Protein AF-A0A2V5VYY8-F1 (afdb_monomer)

Nearest PDB structures (foldseek):
  5uhp-assembly2_H  TM=1.966E-01  e=6.176E+00  Homo sapiens

Foldseek 3Di:
DQCQAPVNCVVVPDDPVVQVLPDPVHHGDLSNVLVVQLVVVVVVCVVVVHDDALVRSQVSSQVVCVVVVHPRDDRDHRVNVVVVVVVVVVVVVVVVPDDPPDDDDDDDDDD

Solvent-accessible surface area (backbone atoms only — not comparable to full-atom values): 6828 Å² total; per-residue (Å²): 132,81,66,48,27,75,70,34,36,45,74,74,70,46,55,78,76,44,75,72,40,78,38,95,89,34,72,70,58,70,59,28,56,52,45,52,49,52,54,48,50,53,52,50,31,64,78,66,72,53,84,77,50,35,65,56,54,38,51,54,45,42,52,49,19,62,74,71,72,49,72,80,64,84,77,60,46,60,67,56,53,50,50,52,53,51,51,50,53,52,51,54,47,57,57,71,71,50,58,91,93,62,82,87,87,82,87,75,84,88,129

Sequence (111 aa):
GYRQGFFGLIAEGWDIDETTGKSARGRLPDEALEVEHFVSSFTVEWNSHANWSAADFNEQAAAFAKMKRLPEPRSLSEQELKEVRARFADLAARWRDLPEGETLQLEFPLL

Radius of gyration: 15.67 Å; Cα contacts (8 Å, |Δi|>4): 70; chains: 1; bounding box: 38×39×32 Å

Mean predicted aligned error: 3.83 Å

pLDDT: mean 91.94, std 6.39, range [54.22, 97.56]

Structure (mmCIF, N/CA/C/O backbone):
data_AF-A0A2V5VYY8-F1
#
_entry.id   AF-A0A2V5VYY8-F1
#
loop_
_atom_site.group_PDB
_atom_site.id
_atom_site.type_symbol
_atom_site.label_atom_id
_atom_site.label_alt_id
_atom_site.label_comp_id
_atom_site.label_asym_id
_atom_site.label_entity_id
_atom_site.label_seq_id
_atom_site.pdbx_PDB_ins_code
_atom_site.Cartn_x
_atom_site.Cartn_y
_atom_site.Cartn_z
_atom_site.occupancy
_atom_site.B_iso_or_equiv
_atom_site.auth_seq_id
_atom_site.auth_comp_id
_atom_site.auth_asym_id
_atom_site.auth_atom_id
_atom_site.pdbx_PDB_model_num
ATOM 1 N N . GLY A 1 1 ? -4.778 0.090 -10.824 1.00 75.75 1 GLY A N 1
ATOM 2 C CA . GLY A 1 1 ? -4.210 -0.259 -9.508 1.00 75.75 1 GLY A CA 1
ATOM 3 C C . GLY A 1 1 ? -3.248 -1.417 -9.675 1.00 75.75 1 GLY A C 1
ATOM 4 O O . GLY A 1 1 ? -3.197 -1.964 -10.770 1.00 75.75 1 GLY A O 1
ATOM 5 N N . TYR A 1 2 ? -2.508 -1.765 -8.625 1.00 86.00 2 TYR A N 1
ATOM 6 C CA . TYR A 1 2 ? -1.581 -2.901 -8.635 1.00 86.00 2 TYR A CA 1
ATOM 7 C C . TYR A 1 2 ? -2.338 -4.233 -8.601 1.00 86.00 2 TYR A C 1
ATOM 9 O O . TYR A 1 2 ? -3.341 -4.334 -7.889 1.00 86.00 2 TYR A O 1
ATOM 17 N N . ARG A 1 3 ? -1.884 -5.235 -9.364 1.00 88.56 3 ARG A N 1
ATOM 18 C CA . ARG A 1 3 ? -2.553 -6.549 -9.453 1.00 88.56 3 ARG A CA 1
ATOM 19 C C . ARG A 1 3 ? -1.983 -7.562 -8.466 1.00 88.56 3 ARG A C 1
ATOM 21 O O . ARG A 1 3 ? -2.734 -8.375 -7.951 1.00 88.56 3 ARG A O 1
ATOM 28 N N . GLN A 1 4 ? -0.696 -7.463 -8.159 1.00 91.31 4 GLN A N 1
ATOM 29 C CA . GLN A 1 4 ? 0.079 -8.393 -7.341 1.00 91.31 4 GLN A CA 1
ATOM 30 C C . GLN A 1 4 ? 0.554 -7.750 -6.029 1.00 91.31 4 GLN A C 1
ATOM 32 O O . GLN A 1 4 ? 1.588 -8.117 -5.482 1.00 91.31 4 GLN A O 1
ATOM 37 N N . GLY A 1 5 ? -0.208 -6.791 -5.488 1.00 91.31 5 GLY A N 1
ATOM 38 C CA . GLY A 1 5 ? -0.082 -6.413 -4.074 1.00 91.31 5 GLY A CA 1
ATOM 39 C C . GLY A 1 5 ? -0.556 -7.548 -3.152 1.00 91.31 5 GLY A C 1
ATOM 40 O O . GLY A 1 5 ? -1.077 -8.551 -3.631 1.00 91.31 5 GLY A O 1
ATOM 41 N N . PHE A 1 6 ? -0.449 -7.386 -1.827 1.00 91.94 6 PHE A N 1
ATOM 42 C CA . PHE A 1 6 ? -0.762 -8.451 -0.852 1.00 91.94 6 PHE A CA 1
ATOM 43 C C . PHE A 1 6 ? -2.088 -9.189 -1.124 1.00 91.94 6 PHE A C 1
ATOM 45 O O . PHE A 1 6 ? -2.082 -10.398 -1.331 1.00 91.94 6 PHE A O 1
ATOM 52 N N . PHE A 1 7 ? -3.217 -8.476 -1.211 1.00 90.06 7 PHE A N 1
ATOM 53 C CA . PHE A 1 7 ? -4.519 -9.105 -1.488 1.00 90.06 7 PHE A CA 1
ATOM 54 C C . PHE A 1 7 ? -4.624 -9.713 -2.892 1.00 90.06 7 PHE A C 1
ATOM 56 O O . PHE A 1 7 ? -5.359 -10.678 -3.079 1.00 90.06 7 PHE A O 1
ATOM 63 N N . GLY A 1 8 ? -3.874 -9.182 -3.859 1.00 90.94 8 GLY A N 1
ATOM 64 C CA . GLY A 1 8 ? -3.743 -9.773 -5.187 1.00 90.94 8 GLY A CA 1
ATOM 65 C C . GLY A 1 8 ? -3.052 -11.132 -5.141 1.00 90.94 8 GLY A C 1
ATOM 66 O O . GLY A 1 8 ? -3.558 -12.092 -5.708 1.00 90.94 8 GLY A O 1
ATOM 67 N N . LEU A 1 9 ? -1.965 -11.250 -4.370 1.00 93.00 9 LEU A N 1
ATOM 68 C CA . LEU A 1 9 ? -1.284 -12.528 -4.146 1.00 93.00 9 LEU A CA 1
ATOM 69 C C . LEU A 1 9 ? -2.207 -13.547 -3.467 1.00 93.00 9 LEU A C 1
ATOM 71 O O . LEU A 1 9 ? -2.289 -14.689 -3.911 1.00 93.00 9 LEU A O 1
ATOM 75 N N . ILE A 1 10 ? -2.954 -13.140 -2.435 1.00 92.88 10 ILE A N 1
ATOM 76 C CA . ILE A 1 10 ? -3.928 -14.035 -1.786 1.00 92.88 10 ILE A CA 1
ATOM 77 C C . ILE A 1 10 ? -4.997 -14.498 -2.788 1.00 92.88 10 ILE A C 1
ATOM 79 O O . ILE A 1 10 ? -5.319 -15.683 -2.840 1.00 92.88 10 ILE A O 1
ATOM 83 N N . ALA A 1 11 ? -5.507 -13.596 -3.633 1.00 90.25 11 ALA A N 1
ATOM 84 C CA . ALA A 1 11 ? -6.466 -13.947 -4.683 1.00 90.25 11 ALA A CA 1
ATOM 85 C C . ALA A 1 11 ? -5.872 -14.889 -5.751 1.00 90.25 11 ALA A C 1
ATOM 87 O O . ALA A 1 11 ? -6.587 -15.730 -6.292 1.00 90.25 11 ALA A O 1
ATOM 88 N N . GLU A 1 12 ? -4.568 -14.795 -6.021 1.00 91.12 12 GLU A N 1
ATOM 89 C CA . GLU A 1 12 ? -3.815 -15.721 -6.878 1.00 91.12 12 GLU A CA 1
ATOM 90 C C . GLU A 1 12 ? -3.496 -17.070 -6.192 1.00 91.12 12 GLU A C 1
ATOM 92 O O . GLU A 1 12 ? -2.870 -17.940 -6.798 1.00 91.12 12 GLU A O 1
ATOM 97 N N . GLY A 1 13 ? -3.928 -17.277 -4.942 1.00 92.75 13 GLY A N 1
ATOM 98 C CA . GLY A 1 13 ? -3.730 -18.523 -4.198 1.00 92.75 13 GLY A CA 1
ATOM 99 C C . GLY A 1 13 ? -2.371 -18.619 -3.505 1.00 92.75 13 GLY A C 1
ATOM 100 O O . GLY A 1 13 ? -1.805 -19.710 -3.392 1.00 92.75 13 GLY A O 1
ATOM 101 N N . TRP A 1 14 ? -1.788 -17.486 -3.112 1.00 93.81 14 TRP A N 1
ATOM 102 C CA . TRP A 1 14 ? -0.692 -17.462 -2.143 1.00 93.81 14 TRP A CA 1
ATOM 103 C C . TRP A 1 14 ? -1.235 -17.630 -0.730 1.00 93.81 14 TRP A C 1
ATOM 105 O O . TRP A 1 14 ? -2.208 -16.977 -0.354 1.00 93.81 14 TRP A O 1
ATOM 115 N N . ASP A 1 15 ? -0.557 -18.450 0.065 1.00 94.31 15 ASP A N 1
ATOM 116 C CA . ASP A 1 15 ? -0.752 -18.447 1.508 1.00 94.31 15 ASP A CA 1
ATOM 117 C C . ASP A 1 15 ? -0.016 -17.252 2.130 1.00 94.31 15 ASP A C 1
ATOM 119 O O . ASP A 1 15 ? 1.026 -16.809 1.639 1.00 94.31 15 ASP A O 1
ATOM 123 N N . ILE A 1 16 ? -0.528 -16.741 3.253 1.00 93.12 16 ILE A N 1
ATOM 124 C CA . ILE A 1 16 ? 0.065 -15.587 3.955 1.00 93.12 16 ILE A CA 1
ATOM 125 C C . ILE A 1 16 ? 1.540 -15.852 4.303 1.00 93.12 16 ILE A C 1
ATOM 127 O O . ILE A 1 16 ? 2.390 -14.985 4.121 1.00 93.12 16 ILE A O 1
ATOM 131 N N . ASP A 1 17 ? 1.881 -17.068 4.732 1.00 92.50 17 ASP A N 1
ATOM 132 C CA . ASP A 1 17 ? 3.262 -17.421 5.091 1.00 92.50 17 ASP A CA 1
ATOM 133 C C . ASP A 1 17 ? 4.212 -17.429 3.876 1.00 92.50 17 ASP A C 1
ATOM 135 O O . ASP A 1 17 ? 5.425 -17.208 4.007 1.00 92.50 17 ASP A O 1
ATOM 139 N N . GLU A 1 18 ? 3.673 -17.625 2.668 1.00 93.56 18 GLU A N 1
ATOM 140 C CA . GLU A 1 18 ? 4.437 -17.562 1.423 1.00 93.56 18 GLU A CA 1
ATOM 141 C C . GLU A 1 18 ? 4.784 -16.122 1.029 1.00 93.56 18 GLU A C 1
ATOM 143 O O . GLU A 1 18 ? 5.782 -15.912 0.335 1.00 93.56 18 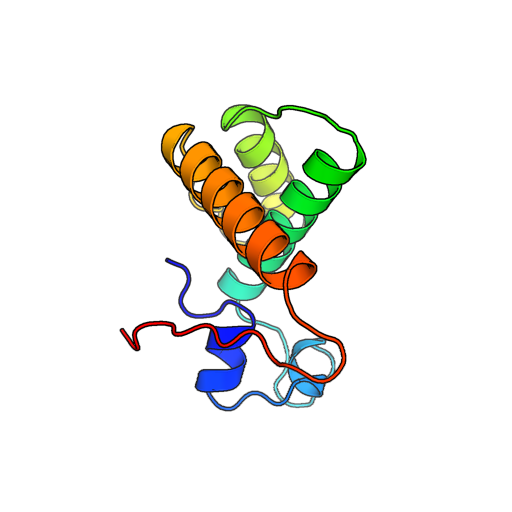GLU A O 1
ATOM 148 N N . THR A 1 19 ? 4.054 -15.113 1.525 1.00 91.62 19 THR A N 1
ATOM 149 C CA . THR A 1 19 ? 4.338 -13.706 1.198 1.00 91.62 19 THR A CA 1
ATOM 150 C C . THR A 1 19 ? 5.592 -13.165 1.893 1.00 91.62 19 THR A C 1
ATOM 152 O O . THR A 1 19 ? 5.952 -12.007 1.720 1.00 91.62 19 THR A O 1
ATOM 155 N N . THR A 1 20 ? 6.292 -13.992 2.672 1.00 87.94 20 THR A N 1
ATOM 156 C CA . THR A 1 20 ? 7.586 -13.653 3.286 1.00 87.94 20 THR A CA 1
ATOM 157 C C . THR A 1 20 ? 8.767 -13.771 2.314 1.00 87.94 20 THR A C 1
ATOM 159 O O . THR A 1 20 ? 9.880 -13.351 2.641 1.00 87.94 20 THR A O 1
ATOM 162 N N . GLY A 1 21 ? 8.561 -14.400 1.148 1.00 82.50 21 GLY A N 1
ATOM 163 C CA . GLY A 1 21 ? 9.617 -14.702 0.176 1.00 82.50 21 GLY A CA 1
ATOM 164 C C . GLY A 1 21 ? 10.599 -15.793 0.626 1.00 82.50 21 GLY A C 1
ATOM 165 O O . GLY A 1 21 ? 11.673 -15.932 0.039 1.00 82.50 21 GLY A O 1
ATOM 166 N N . LYS A 1 22 ? 10.267 -16.541 1.689 1.00 85.94 22 LYS A N 1
ATOM 167 C CA . LYS A 1 22 ? 11.102 -17.613 2.267 1.00 85.94 22 LYS A CA 1
ATOM 168 C C . LYS A 1 22 ? 10.531 -19.019 2.055 1.00 85.94 22 LYS A C 1
ATOM 170 O O . LYS A 1 22 ? 11.116 -19.985 2.541 1.00 85.94 22 LYS A O 1
ATOM 175 N N . SER A 1 23 ? 9.395 -19.142 1.372 1.00 88.25 23 SER A N 1
ATOM 176 C CA . SER A 1 23 ? 8.762 -20.430 1.088 1.00 88.25 23 SER A CA 1
ATOM 177 C C . SER A 1 23 ? 9.324 -21.080 -0.182 1.00 88.25 23 SER A C 1
ATOM 179 O O . SER A 1 23 ? 10.123 -20.491 -0.914 1.00 88.25 23 SER A O 1
ATOM 181 N N . ALA A 1 24 ? 8.868 -22.302 -0.473 1.00 90.38 24 ALA A N 1
ATOM 182 C CA . ALA A 1 24 ? 9.227 -23.022 -1.696 1.00 90.38 24 ALA A CA 1
ATOM 183 C C . ALA A 1 24 ? 8.748 -22.316 -2.980 1.00 90.38 24 ALA A C 1
ATOM 185 O O . ALA A 1 24 ? 9.304 -22.559 -4.050 1.00 90.38 24 ALA A O 1
ATOM 186 N N . ARG A 1 25 ? 7.749 -21.427 -2.875 1.00 90.56 25 ARG A N 1
ATOM 187 C CA . ARG A 1 25 ? 7.235 -20.616 -3.988 1.00 90.56 25 ARG A CA 1
ATOM 188 C C . ARG A 1 25 ? 8.258 -19.591 -4.486 1.00 90.56 25 ARG A C 1
ATOM 190 O O . ARG A 1 25 ? 8.212 -19.182 -5.642 1.00 90.56 25 ARG A O 1
ATOM 197 N N . GLY A 1 26 ? 9.229 -19.240 -3.644 1.00 89.19 26 GLY A N 1
ATOM 198 C CA . GLY A 1 26 ? 10.349 -18.385 -4.001 1.00 89.19 26 GLY A CA 1
ATOM 199 C C . GLY A 1 26 ? 10.072 -16.900 -3.784 1.00 89.19 26 GLY A C 1
ATOM 200 O O . GLY A 1 26 ? 9.370 -16.497 -2.858 1.00 89.19 26 GLY A O 1
ATOM 201 N N . ARG A 1 27 ? 10.718 -16.073 -4.606 1.00 91.31 27 ARG A N 1
ATOM 202 C CA . ARG A 1 27 ? 10.709 -14.613 -4.473 1.00 91.31 27 ARG A CA 1
ATOM 203 C C . ARG A 1 27 ? 9.332 -14.038 -4.827 1.00 91.31 27 ARG A C 1
ATOM 205 O O . ARG A 1 27 ? 8.691 -14.497 -5.767 1.00 91.31 27 ARG A O 1
ATOM 212 N N . LEU A 1 28 ? 8.935 -12.986 -4.111 1.00 93.56 28 LEU A N 1
ATOM 213 C CA . LEU A 1 28 ? 7.760 -12.179 -4.441 1.00 93.56 28 LEU A CA 1
ATOM 214 C C . LEU A 1 28 ? 7.860 -11.542 -5.841 1.00 93.56 28 LEU A C 1
ATOM 216 O O . LEU A 1 28 ? 8.968 -11.183 -6.260 1.00 93.56 28 LEU A O 1
ATOM 220 N N . PRO A 1 29 ? 6.727 -11.329 -6.534 1.00 93.56 29 PRO A N 1
ATOM 221 C CA . PRO A 1 29 ? 6.693 -10.514 -7.743 1.00 93.56 29 PRO A CA 1
ATOM 222 C C . PRO A 1 29 ? 7.233 -9.102 -7.494 1.00 93.56 29 PRO A C 1
ATOM 224 O O . PRO A 1 29 ? 7.070 -8.546 -6.407 1.00 93.56 29 PRO A O 1
ATOM 227 N N . ASP A 1 30 ? 7.846 -8.498 -8.511 1.00 93.88 30 ASP A N 1
ATOM 228 C CA . ASP A 1 30 ? 8.429 -7.158 -8.377 1.00 93.88 30 ASP A CA 1
ATOM 229 C C . ASP A 1 30 ? 7.364 -6.099 -8.027 1.00 93.88 30 ASP A C 1
ATOM 231 O O . ASP A 1 30 ? 7.626 -5.229 -7.199 1.00 93.88 30 ASP A O 1
ATOM 235 N N . GLU A 1 31 ? 6.139 -6.233 -8.552 1.00 92.44 31 GLU A N 1
ATOM 236 C CA . GLU A 1 31 ? 5.008 -5.352 -8.217 1.00 92.44 31 GLU A CA 1
ATOM 237 C C . GLU A 1 31 ? 4.617 -5.452 -6.727 1.00 92.44 31 GLU A C 1
ATOM 239 O O . GLU A 1 31 ? 4.274 -4.448 -6.104 1.00 92.44 31 GLU A O 1
ATOM 244 N N . ALA A 1 32 ? 4.736 -6.635 -6.110 1.00 93.62 32 ALA A N 1
ATOM 245 C CA . ALA A 1 32 ? 4.474 -6.810 -4.679 1.00 93.62 32 ALA A CA 1
ATOM 246 C C . ALA A 1 32 ? 5.490 -6.039 -3.822 1.00 93.62 32 ALA A C 1
ATOM 248 O O . ALA A 1 32 ? 5.120 -5.392 -2.842 1.00 93.62 32 ALA A O 1
ATOM 249 N N . LEU A 1 33 ? 6.766 -6.080 -4.221 1.00 92.81 33 LEU A N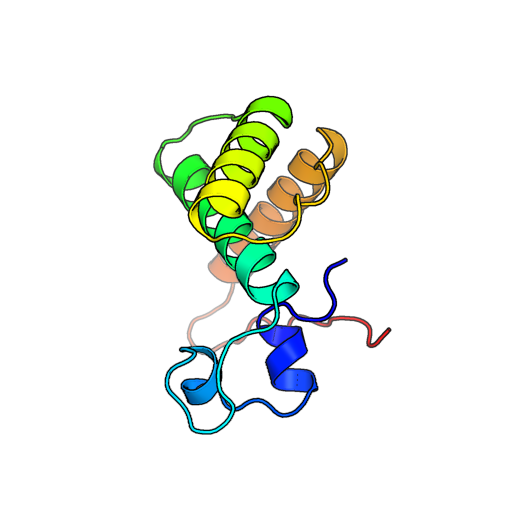 1
ATOM 250 C CA . LEU A 1 33 ? 7.858 -5.370 -3.551 1.00 92.81 33 LEU A CA 1
ATOM 251 C C . LEU A 1 33 ? 7.736 -3.847 -3.718 1.00 92.81 33 LEU A C 1
ATOM 253 O O . LEU A 1 33 ? 8.034 -3.097 -2.789 1.00 92.81 33 LEU A O 1
ATOM 257 N N . GLU A 1 34 ? 7.284 -3.386 -4.885 1.00 92.69 34 GLU A N 1
ATOM 258 C CA . GLU A 1 34 ? 6.958 -1.978 -5.137 1.00 92.69 34 GLU A CA 1
ATOM 259 C C . GLU A 1 34 ? 5.814 -1.500 -4.230 1.00 92.69 34 GLU A C 1
ATOM 261 O O . GLU A 1 34 ? 5.945 -0.484 -3.541 1.00 92.69 34 GLU A O 1
ATOM 266 N N . VAL A 1 35 ? 4.715 -2.260 -4.162 1.00 92.19 35 VAL A N 1
ATOM 267 C CA . VAL A 1 35 ? 3.570 -1.950 -3.291 1.00 92.19 35 VAL A CA 1
ATOM 268 C C . VAL A 1 35 ? 3.979 -1.911 -1.820 1.00 92.19 35 VAL A C 1
ATOM 270 O O . VAL A 1 35 ? 3.598 -0.981 -1.109 1.00 92.19 35 VAL A O 1
ATOM 273 N N . GLU A 1 36 ? 4.770 -2.880 -1.358 1.00 91.81 36 GLU A N 1
ATOM 274 C CA . GLU A 1 36 ? 5.272 -2.926 0.020 1.00 91.81 36 GLU A CA 1
ATOM 275 C C . GLU A 1 36 ? 6.090 -1.673 0.368 1.00 91.81 36 GLU A C 1
ATOM 277 O O . GLU A 1 36 ? 5.941 -1.097 1.454 1.00 91.81 36 GLU A O 1
ATOM 282 N N . HIS A 1 37 ? 6.913 -1.201 -0.571 1.00 93.44 37 HIS A N 1
ATOM 283 C CA . HIS A 1 37 ? 7.664 0.031 -0.384 1.00 93.44 37 HIS A CA 1
ATOM 284 C C . HIS A 1 37 ? 6.748 1.255 -0.288 1.00 93.44 37 HIS A C 1
ATOM 286 O O . HIS A 1 37 ? 6.903 2.052 0.638 1.00 93.44 37 HIS A O 1
ATOM 292 N N . PHE A 1 38 ? 5.760 1.395 -1.178 1.00 93.81 38 PHE A N 1
ATOM 293 C CA . PHE A 1 38 ? 4.809 2.505 -1.094 1.00 93.81 38 PHE A CA 1
ATOM 294 C C . PHE A 1 38 ? 4.033 2.502 0.227 1.00 93.81 38 PHE A C 1
ATOM 296 O O . PHE A 1 38 ? 3.938 3.545 0.874 1.00 93.81 38 PHE A O 1
ATOM 303 N N . VAL A 1 39 ? 3.539 1.343 0.675 1.00 92.56 39 VAL A N 1
ATOM 304 C CA . VAL A 1 39 ? 2.860 1.208 1.977 1.00 92.56 39 VAL A CA 1
ATOM 305 C C . VAL A 1 39 ? 3.782 1.627 3.127 1.00 92.56 39 VAL A C 1
ATOM 307 O O . VAL A 1 39 ? 3.350 2.341 4.037 1.00 92.56 39 VAL A O 1
ATOM 310 N N . SER A 1 40 ? 5.062 1.251 3.071 1.00 92.81 40 SER A N 1
ATOM 311 C CA . SER A 1 40 ? 6.059 1.668 4.065 1.00 92.81 40 SER A CA 1
ATOM 312 C C . SER A 1 40 ? 6.260 3.186 4.070 1.00 92.81 40 SER A C 1
ATOM 314 O O . SER A 1 40 ? 6.259 3.798 5.136 1.00 92.81 40 SER A O 1
ATOM 316 N N . SER A 1 41 ? 6.360 3.811 2.896 1.00 94.31 41 SER A N 1
ATOM 317 C CA . SER A 1 41 ? 6.500 5.266 2.757 1.00 94.31 41 SER A CA 1
ATOM 318 C C . SER A 1 41 ? 5.278 6.018 3.292 1.00 94.31 41 SER A C 1
ATOM 320 O O . SER A 1 41 ? 5.442 6.955 4.071 1.00 94.31 41 SER A O 1
ATOM 322 N N . PHE A 1 42 ? 4.056 5.562 2.992 1.00 94.25 42 PHE A N 1
ATOM 323 C CA . PHE A 1 42 ? 2.836 6.129 3.585 1.00 94.25 42 PHE A CA 1
ATOM 324 C C . PHE A 1 42 ? 2.793 5.964 5.108 1.00 94.25 42 PHE A C 1
ATOM 326 O O . PHE A 1 42 ? 2.368 6.870 5.820 1.00 94.25 42 PHE A O 1
ATOM 333 N N . THR A 1 43 ? 3.265 4.830 5.627 1.00 92.88 43 THR A N 1
ATOM 334 C CA . THR A 1 43 ? 3.329 4.592 7.077 1.00 92.88 43 THR A CA 1
ATOM 335 C C . THR A 1 43 ? 4.311 5.549 7.759 1.00 92.88 43 THR A C 1
ATOM 337 O O . THR A 1 43 ? 4.019 6.079 8.832 1.00 92.88 43 THR A O 1
ATOM 340 N N . VAL A 1 44 ? 5.470 5.798 7.142 1.00 93.50 44 VAL A N 1
ATOM 341 C CA . VAL A 1 44 ? 6.461 6.765 7.642 1.00 93.50 44 VAL A CA 1
ATOM 342 C C . VAL A 1 44 ? 5.909 8.187 7.594 1.00 93.50 44 VAL A C 1
ATOM 344 O O . VAL A 1 44 ? 5.992 8.899 8.596 1.00 93.50 44 VAL A O 1
ATOM 347 N N . GLU A 1 45 ? 5.318 8.593 6.468 1.00 93.88 45 GLU A N 1
ATOM 348 C CA . GLU A 1 45 ? 4.655 9.893 6.330 1.00 93.88 45 GLU A CA 1
ATOM 349 C C . GLU A 1 45 ? 3.637 10.103 7.459 1.00 93.88 45 GLU A C 1
ATOM 351 O O . GLU A 1 45 ? 3.704 11.092 8.192 1.00 93.88 45 GLU A O 1
ATOM 356 N N . TRP A 1 46 ? 2.743 9.130 7.648 1.00 89.44 46 TRP A N 1
ATOM 357 C CA . TRP A 1 46 ? 1.661 9.207 8.623 1.00 89.44 46 TRP A CA 1
ATOM 358 C C . TRP A 1 46 ? 2.168 9.372 10.058 1.00 89.44 46 TRP A C 1
ATOM 360 O O . TRP A 1 46 ? 1.702 10.244 10.790 1.00 89.44 46 TRP A O 1
ATOM 370 N N . ASN A 1 47 ? 3.153 8.563 10.456 1.00 90.19 47 ASN A N 1
ATOM 371 C CA . ASN A 1 47 ? 3.695 8.581 11.817 1.00 90.19 47 ASN A CA 1
ATOM 372 C C . ASN A 1 47 ? 4.592 9.793 12.098 1.00 90.19 47 ASN A C 1
ATOM 374 O O . ASN A 1 47 ? 4.783 10.156 13.257 1.00 90.19 47 ASN A O 1
ATOM 378 N N . SER A 1 48 ? 5.162 10.408 11.060 1.00 90.75 48 SER A N 1
ATOM 379 C CA . SER A 1 48 ? 6.004 11.601 11.197 1.00 90.75 48 SER A CA 1
ATOM 380 C C . SER A 1 48 ? 5.221 12.911 11.104 1.00 90.75 48 SER A C 1
ATOM 382 O O . SER A 1 48 ? 5.806 13.973 11.311 1.00 90.75 48 SER A O 1
ATOM 384 N N . HIS A 1 49 ? 3.919 12.855 10.796 1.00 84.62 49 HIS A N 1
ATOM 385 C CA . HIS A 1 49 ? 3.101 14.023 10.451 1.00 84.62 49 HIS A CA 1
ATOM 386 C C . HIS A 1 49 ? 3.716 14.878 9.330 1.00 84.62 49 HIS A C 1
ATOM 388 O O . HIS A 1 49 ? 3.483 16.087 9.252 1.00 84.62 49 HIS A O 1
ATOM 394 N N . ALA A 1 50 ? 4.516 14.253 8.465 1.00 86.75 50 ALA A N 1
ATOM 395 C CA . ALA A 1 50 ? 5.041 14.899 7.280 1.00 86.75 50 ALA A CA 1
ATOM 396 C C . ALA A 1 50 ? 3.950 14.971 6.199 1.00 86.75 50 ALA A C 1
ATOM 398 O O . ALA A 1 50 ? 2.991 14.203 6.206 1.00 86.75 50 ALA A O 1
ATOM 399 N N . ASN A 1 51 ? 4.093 15.910 5.268 1.00 87.88 51 ASN A N 1
ATOM 400 C CA . ASN A 1 51 ? 3.237 16.006 4.089 1.00 87.88 51 ASN A CA 1
ATOM 401 C C . ASN A 1 51 ? 4.137 15.944 2.859 1.00 87.88 51 ASN A C 1
ATOM 403 O O . ASN A 1 51 ? 4.521 16.979 2.311 1.00 87.88 51 ASN A O 1
ATOM 407 N N . TRP A 1 52 ? 4.558 14.730 2.516 1.00 95.31 52 TRP A N 1
ATOM 408 C CA . TRP A 1 52 ? 5.485 14.491 1.418 1.00 95.31 52 TRP A CA 1
ATOM 409 C C . TRP A 1 52 ? 4.796 14.776 0.084 1.00 95.31 52 TRP A C 1
ATOM 411 O O . TRP A 1 52 ? 3.617 14.479 -0.122 1.00 95.31 52 TRP A O 1
ATOM 421 N N . SER A 1 53 ? 5.536 15.376 -0.834 1.00 96.19 53 SER A N 1
ATOM 422 C CA . SER A 1 53 ? 5.094 15.581 -2.208 1.00 96.19 53 SER A CA 1
ATOM 423 C C . SER A 1 53 ? 5.184 14.283 -3.011 1.00 96.19 53 SER A C 1
ATOM 425 O O . SER A 1 53 ? 5.866 13.328 -2.631 1.00 96.19 53 SER A O 1
ATOM 427 N N . ALA A 1 54 ? 4.548 14.258 -4.178 1.00 96.62 54 ALA A N 1
ATOM 428 C CA . ALA A 1 54 ? 4.729 13.182 -5.146 1.00 96.62 54 ALA A CA 1
ATOM 429 C C . ALA A 1 54 ? 6.201 13.019 -5.551 1.00 96.62 54 ALA A C 1
ATOM 431 O O . ALA A 1 54 ? 6.658 11.896 -5.753 1.00 96.62 54 ALA A O 1
ATOM 432 N N . ALA A 1 55 ? 6.957 14.119 -5.621 1.00 96.94 55 ALA A N 1
ATOM 433 C CA . ALA A 1 55 ? 8.388 14.070 -5.903 1.00 96.94 55 ALA A CA 1
ATOM 434 C C . ALA A 1 55 ? 9.154 13.298 -4.817 1.00 96.94 55 ALA A C 1
ATOM 436 O O . ALA A 1 55 ? 9.928 12.409 -5.163 1.00 96.94 55 ALA A O 1
ATOM 437 N N . ASP A 1 56 ? 8.867 13.557 -3.538 1.00 95.56 56 ASP A N 1
ATOM 438 C CA . ASP A 1 56 ? 9.508 12.859 -2.414 1.00 95.56 56 ASP A CA 1
ATOM 439 C C . ASP A 1 56 ? 9.206 11.350 -2.450 1.00 95.56 56 ASP A C 1
ATOM 441 O O . ASP A 1 56 ? 10.107 10.519 -2.335 1.00 95.56 56 ASP A O 1
ATOM 445 N N . PHE A 1 57 ? 7.941 10.970 -2.676 1.00 95.50 57 PHE A N 1
ATOM 446 C CA . PHE A 1 57 ? 7.550 9.560 -2.807 1.00 95.50 57 PHE A CA 1
ATOM 447 C C . PHE A 1 57 ? 8.257 8.869 -3.979 1.00 95.50 57 PHE A C 1
ATOM 449 O O . PHE A 1 57 ? 8.739 7.745 -3.835 1.00 95.50 57 PHE A O 1
ATOM 456 N N . ASN A 1 58 ? 8.324 9.536 -5.132 1.00 95.50 58 ASN A N 1
ATOM 457 C CA . ASN A 1 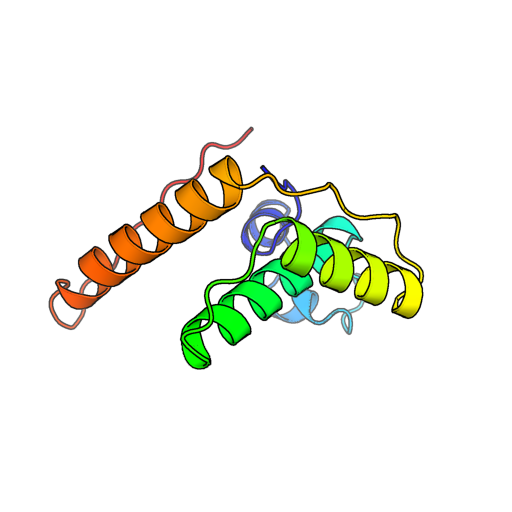58 ? 8.936 8.982 -6.336 1.00 95.50 58 ASN A CA 1
ATOM 458 C C . ASN A 1 58 ? 10.461 8.859 -6.197 1.00 95.50 58 ASN A C 1
ATOM 460 O O . ASN A 1 58 ? 11.027 7.861 -6.640 1.00 95.50 58 ASN A O 1
ATOM 464 N N . GLU A 1 59 ? 11.125 9.818 -5.546 1.00 95.38 59 GLU A N 1
ATOM 465 C CA . GLU A 1 59 ? 12.559 9.747 -5.246 1.00 95.38 59 GLU A CA 1
ATOM 466 C C . GLU A 1 59 ? 12.877 8.546 -4.346 1.00 95.38 59 GLU A C 1
ATOM 468 O O . GLU A 1 59 ? 13.762 7.744 -4.658 1.00 95.38 59 GLU A O 1
ATOM 473 N N . GLN A 1 60 ? 12.105 8.370 -3.271 1.00 94.19 60 GLN A N 1
ATOM 474 C CA . GLN A 1 60 ? 12.267 7.249 -2.344 1.00 94.19 60 GLN A CA 1
ATOM 475 C C . GLN A 1 60 ? 12.023 5.901 -3.038 1.00 94.19 60 GLN A C 1
ATOM 477 O O . GLN A 1 60 ? 12.815 4.966 -2.872 1.00 94.19 60 GLN A O 1
ATOM 482 N N . ALA A 1 61 ? 10.988 5.819 -3.880 1.00 94.12 61 ALA A N 1
ATOM 483 C CA . ALA A 1 61 ? 10.673 4.622 -4.652 1.00 94.12 61 ALA A CA 1
ATOM 484 C C . ALA A 1 61 ? 11.787 4.273 -5.654 1.00 94.12 61 ALA A C 1
ATOM 486 O O . ALA A 1 61 ? 12.229 3.121 -5.713 1.00 94.12 61 ALA A O 1
ATOM 487 N N . ALA A 1 62 ? 12.311 5.259 -6.387 1.00 95.06 62 ALA A N 1
ATOM 488 C CA . ALA A 1 62 ? 13.427 5.061 -7.310 1.00 95.06 62 ALA A CA 1
ATOM 489 C C . ALA A 1 62 ? 14.706 4.612 -6.578 1.00 95.06 62 ALA A C 1
ATOM 491 O O . ALA A 1 62 ? 15.401 3.691 -7.025 1.00 95.06 62 ALA A O 1
ATOM 492 N N . ALA A 1 63 ? 15.006 5.209 -5.419 1.00 94.94 63 ALA A N 1
ATOM 493 C CA . ALA A 1 63 ? 16.139 4.814 -4.586 1.00 94.94 63 ALA A CA 1
ATOM 494 C C . ALA A 1 63 ? 16.004 3.364 -4.086 1.00 94.94 63 ALA A C 1
ATOM 496 O O . ALA A 1 63 ? 16.961 2.582 -4.168 1.00 94.94 63 ALA A O 1
ATOM 497 N N . PHE A 1 64 ? 14.809 2.975 -3.627 1.00 94.00 64 PHE A N 1
ATOM 498 C CA . PHE A 1 64 ? 14.508 1.607 -3.211 1.00 94.00 64 PHE A CA 1
ATOM 499 C C . PHE A 1 64 ? 14.664 0.609 -4.360 1.00 94.00 64 PHE A C 1
ATOM 501 O O . PHE A 1 64 ? 15.350 -0.406 -4.199 1.00 94.00 64 PHE A O 1
ATOM 508 N N . ALA A 1 65 ? 14.095 0.906 -5.530 1.00 94.69 65 ALA A N 1
ATOM 509 C CA . ALA A 1 65 ? 14.183 0.036 -6.695 1.00 94.69 65 ALA A CA 1
ATOM 510 C C . ALA A 1 65 ? 15.635 -0.188 -7.128 1.00 94.69 65 ALA A C 1
ATOM 512 O O . ALA A 1 65 ? 16.064 -1.330 -7.309 1.00 94.69 65 ALA A O 1
ATOM 513 N N . LYS A 1 66 ? 16.443 0.878 -7.170 1.00 95.81 66 LYS A N 1
ATOM 514 C CA . LYS A 1 66 ? 17.879 0.784 -7.458 1.00 95.81 66 LYS A CA 1
ATOM 515 C C . LYS A 1 66 ? 18.615 -0.096 -6.445 1.00 95.81 66 LYS A C 1
ATOM 517 O O . LYS A 1 66 ? 19.411 -0.949 -6.839 1.00 95.81 66 LYS A O 1
ATOM 522 N N . MET A 1 67 ? 18.340 0.072 -5.150 1.00 94.50 67 MET A N 1
ATOM 523 C CA . MET A 1 67 ? 18.939 -0.743 -4.085 1.00 94.50 67 MET A CA 1
ATOM 524 C C . MET A 1 67 ? 18.561 -2.227 -4.219 1.00 94.50 67 MET A C 1
ATOM 526 O O . MET A 1 67 ? 19.407 -3.104 -4.041 1.00 94.50 67 MET A O 1
ATOM 530 N N . LYS A 1 68 ? 17.296 -2.517 -4.535 1.00 91.56 68 LYS A N 1
ATOM 531 C CA . LYS A 1 68 ? 16.760 -3.880 -4.660 1.00 91.56 68 LYS A CA 1
ATOM 532 C C . LYS A 1 68 ? 16.971 -4.510 -6.041 1.00 91.56 68 LYS A C 1
ATOM 534 O O . LYS A 1 68 ? 16.655 -5.689 -6.207 1.00 91.56 68 LYS A O 1
ATOM 539 N N . ARG A 1 69 ? 17.543 -3.761 -6.994 1.00 93.88 69 ARG A N 1
ATOM 540 C CA . ARG A 1 69 ? 17.692 -4.142 -8.411 1.00 93.88 69 ARG A CA 1
ATOM 541 C C . ARG A 1 69 ? 16.345 -4.511 -9.046 1.00 93.88 69 ARG A C 1
ATOM 543 O O . ARG A 1 69 ? 16.238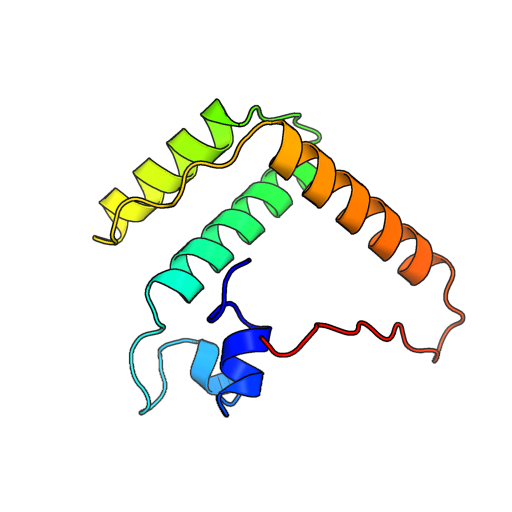 -5.527 -9.725 1.00 93.88 69 ARG A O 1
ATOM 550 N N . LEU A 1 70 ? 15.329 -3.707 -8.750 1.00 93.19 70 LEU A N 1
ATOM 551 C CA . LEU A 1 70 ? 13.984 -3.796 -9.315 1.00 93.19 70 LEU A CA 1
ATOM 552 C C . LEU A 1 70 ? 13.856 -2.877 -10.539 1.00 93.19 70 LEU A C 1
ATOM 554 O O . LEU A 1 70 ? 14.665 -1.953 -10.686 1.00 93.19 70 LEU A O 1
ATOM 558 N N . PRO A 1 71 ? 12.843 -3.099 -11.395 1.00 93.06 71 PRO A N 1
ATOM 559 C CA . PRO A 1 71 ? 12.409 -2.107 -12.372 1.00 93.06 71 PRO A CA 1
ATOM 560 C C . PRO A 1 71 ? 12.102 -0.759 -11.713 1.00 93.06 71 PRO A C 1
ATOM 562 O O . PRO A 1 71 ? 11.770 -0.691 -10.529 1.00 93.06 71 PRO A O 1
ATOM 565 N N . GLU A 1 72 ? 12.216 0.317 -12.490 1.00 90.56 72 GLU A N 1
ATOM 566 C CA . GLU A 1 72 ? 11.834 1.644 -12.016 1.00 90.56 72 GLU A CA 1
ATOM 567 C C . GLU A 1 72 ? 10.323 1.677 -11.712 1.00 90.56 72 GLU A C 1
ATOM 569 O O . GLU A 1 72 ? 9.536 1.285 -12.581 1.00 90.56 72 GLU A O 1
ATOM 574 N N . PRO A 1 73 ? 9.910 2.106 -10.503 1.00 90.69 73 PRO A N 1
ATOM 575 C CA . PRO A 1 73 ? 8.507 2.142 -10.112 1.00 90.69 73 PRO A CA 1
ATOM 576 C C . PRO A 1 73 ? 7.710 3.120 -10.960 1.00 90.69 73 PRO A C 1
ATOM 578 O O . PRO A 1 73 ? 8.241 4.103 -11.490 1.00 90.69 73 PRO A O 1
ATOM 581 N N . ARG A 1 74 ? 6.396 2.917 -11.018 1.00 89.19 74 ARG A N 1
ATOM 582 C CA . ARG A 1 74 ? 5.519 3.916 -11.626 1.00 89.19 74 ARG A CA 1
ATOM 583 C C . ARG A 1 74 ? 5.540 5.193 -10.787 1.00 89.19 74 ARG A C 1
ATOM 585 O O . ARG A 1 74 ? 5.338 5.155 -9.575 1.00 89.19 74 ARG A O 1
ATOM 592 N N . SER A 1 75 ? 5.674 6.344 -11.442 1.00 92.38 75 SER A N 1
ATOM 593 C CA . SER A 1 75 ? 5.534 7.628 -10.757 1.00 92.38 75 SER A CA 1
ATOM 594 C C . SER A 1 75 ? 4.102 7.840 -10.257 1.00 92.38 75 SER A C 1
ATOM 596 O O . SER A 1 75 ? 3.135 7.712 -11.017 1.00 92.38 75 SER A O 1
ATOM 598 N N . LEU A 1 76 ? 3.981 8.200 -8.982 1.00 93.75 76 LEU A N 1
ATOM 599 C CA . LEU A 1 76 ? 2.753 8.702 -8.381 1.00 93.75 76 LEU A CA 1
ATOM 600 C C . LEU A 1 76 ? 2.582 10.186 -8.704 1.00 93.75 76 LEU A C 1
ATOM 602 O O . LEU A 1 76 ? 3.552 10.946 -8.745 1.00 93.75 76 LEU A O 1
ATOM 606 N N . SER A 1 77 ? 1.338 10.599 -8.907 1.00 96.31 77 SER A N 1
ATOM 607 C CA . SER A 1 77 ? 0.939 12.002 -9.006 1.00 96.31 77 SER A CA 1
ATOM 608 C C . SER A 1 77 ? 0.424 12.544 -7.669 1.00 96.31 77 SER A C 1
ATOM 610 O O . SER A 1 77 ? -0.029 11.794 -6.805 1.00 96.31 77 SER A O 1
ATOM 612 N N . GLU A 1 78 ? 0.412 13.872 -7.519 1.00 97.50 78 GLU A N 1
ATOM 613 C CA . GLU A 1 78 ? -0.181 14.539 -6.346 1.00 97.50 78 GLU A CA 1
ATOM 614 C C . GLU A 1 78 ? -1.662 14.184 -6.157 1.00 97.50 78 GLU A C 1
ATOM 616 O O . GLU A 1 78 ? -2.146 14.028 -5.035 1.00 97.50 78 GLU A O 1
ATOM 621 N N . GLN A 1 79 ? -2.387 14.025 -7.268 1.00 96.81 79 GLN A N 1
ATOM 622 C CA . GLN A 1 79 ? -3.793 13.642 -7.243 1.00 96.81 79 GLN A CA 1
ATOM 623 C C . GLN A 1 79 ? -3.971 12.222 -6.690 1.00 96.81 79 GLN A C 1
ATOM 625 O O . GLN A 1 79 ? -4.840 12.001 -5.851 1.00 96.81 79 GLN A O 1
ATOM 630 N N . GLU A 1 80 ? -3.112 11.281 -7.082 1.00 94.44 80 GLU A N 1
ATOM 631 C CA . GLU A 1 80 ? -3.147 9.915 -6.550 1.00 94.44 80 GLU A CA 1
ATOM 632 C C . GLU A 1 80 ? -2.782 9.867 -5.066 1.00 94.44 80 GLU A C 1
ATOM 634 O O . GLU A 1 80 ? -3.446 9.168 -4.303 1.00 94.44 80 GLU A O 1
ATOM 639 N N . LEU A 1 81 ? -1.789 10.647 -4.622 1.00 95.25 81 LEU A N 1
ATOM 640 C CA . LEU A 1 81 ? -1.478 10.758 -3.193 1.00 95.25 81 LEU A CA 1
ATOM 641 C C . LEU A 1 81 ? -2.677 11.285 -2.405 1.00 95.25 81 LEU A C 1
ATOM 643 O O . LEU A 1 81 ? -3.032 10.739 -1.359 1.00 95.25 81 LEU A O 1
ATOM 647 N N . LYS A 1 82 ? -3.338 12.326 -2.919 1.00 95.56 82 LYS A N 1
ATOM 648 C CA . LYS A 1 82 ? -4.548 12.880 -2.309 1.00 95.56 82 LYS A CA 1
ATOM 649 C C . LYS A 1 82 ? -5.660 11.834 -2.211 1.00 95.56 82 LYS A C 1
ATOM 651 O O . LYS A 1 82 ? -6.300 11.739 -1.165 1.00 95.56 82 LYS A O 1
ATOM 656 N N . GLU A 1 83 ? -5.883 11.051 -3.263 1.00 94.88 83 GLU A N 1
ATOM 657 C CA . GLU A 1 83 ? -6.895 9.990 -3.287 1.00 94.88 83 GLU A CA 1
ATOM 658 C C . GLU A 1 83 ? -6.584 8.867 -2.294 1.00 94.88 83 GLU A C 1
ATOM 660 O O . GLU A 1 83 ? -7.469 8.464 -1.537 1.00 94.88 83 GLU A O 1
ATOM 665 N N . VAL A 1 84 ? -5.330 8.410 -2.226 1.00 92.62 84 VAL A N 1
ATOM 666 C CA . VAL A 1 84 ? -4.900 7.386 -1.262 1.00 92.62 84 VAL A CA 1
ATOM 667 C C . VAL A 1 84 ? -5.062 7.885 0.173 1.00 92.62 84 VAL A C 1
ATOM 669 O O . VAL A 1 84 ? -5.657 7.187 0.995 1.00 92.62 84 VAL A O 1
ATOM 672 N N . ARG A 1 85 ? -4.612 9.109 0.477 1.00 94.62 85 ARG A N 1
ATOM 673 C CA . ARG A 1 85 ? -4.753 9.717 1.813 1.00 94.62 85 ARG A CA 1
ATOM 674 C C . ARG A 1 85 ? -6.219 9.870 2.212 1.00 94.62 85 ARG A C 1
ATOM 676 O O . ARG A 1 85 ? -6.588 9.515 3.330 1.00 94.62 85 ARG A O 1
ATOM 683 N N . ALA A 1 86 ? -7.064 10.351 1.299 1.00 95.25 86 ALA A N 1
ATOM 684 C CA . ALA A 1 86 ? -8.499 10.475 1.540 1.00 95.25 86 ALA A CA 1
ATOM 685 C C . ALA A 1 86 ? -9.148 9.107 1.793 1.00 95.25 86 ALA A C 1
ATOM 687 O O . ALA A 1 86 ? -9.930 8.961 2.732 1.00 95.25 86 ALA A O 1
ATOM 688 N N . ARG A 1 87 ? -8.786 8.087 1.004 1.00 94.12 87 ARG A N 1
ATOM 689 C CA . ARG A 1 87 ? -9.313 6.731 1.172 1.00 94.12 87 ARG A CA 1
ATOM 690 C C . ARG A 1 87 ? -8.863 6.101 2.484 1.00 94.12 87 ARG A C 1
ATOM 692 O O . ARG A 1 87 ? -9.675 5.478 3.158 1.00 94.12 87 ARG A O 1
ATOM 699 N N . PHE A 1 88 ? -7.604 6.278 2.870 1.00 92.94 88 PHE A N 1
ATOM 700 C CA . PHE A 1 88 ? -7.111 5.797 4.155 1.00 92.94 88 PHE A CA 1
ATOM 701 C C . PHE A 1 88 ? -7.829 6.479 5.327 1.00 92.94 88 PHE A C 1
ATOM 703 O O . PHE A 1 88 ? -8.277 5.793 6.241 1.00 92.94 88 PHE A O 1
ATOM 710 N N . ALA A 1 89 ? -8.009 7.803 5.277 1.00 93.88 89 ALA A N 1
ATOM 711 C CA . ALA A 1 89 ? -8.724 8.546 6.313 1.00 93.88 89 ALA A CA 1
ATOM 712 C C . ALA A 1 89 ? -10.186 8.084 6.468 1.00 93.88 89 ALA A C 1
ATOM 714 O O . ALA A 1 89 ? -10.644 7.889 7.594 1.00 93.88 89 ALA A O 1
ATOM 715 N N . ASP A 1 90 ? -10.891 7.856 5.354 1.00 96.25 90 ASP A N 1
ATO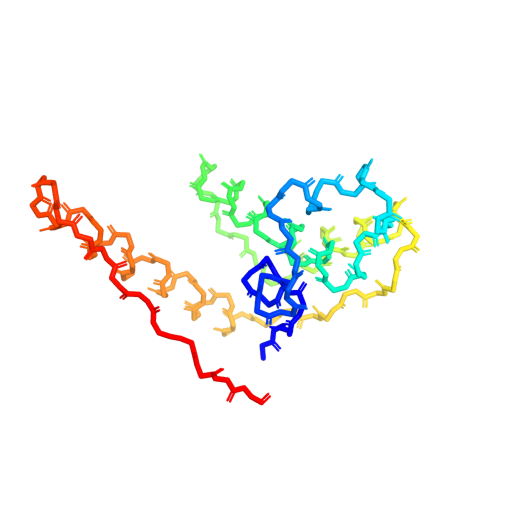M 716 C CA . ASP A 1 90 ? -12.245 7.281 5.327 1.00 96.25 90 ASP A CA 1
ATOM 717 C C . ASP A 1 90 ? -12.284 5.891 5.982 1.00 96.25 90 ASP A C 1
ATOM 719 O O . ASP A 1 90 ? -13.068 5.641 6.899 1.00 96.25 90 ASP A O 1
ATOM 723 N N . LEU A 1 91 ? -11.386 4.991 5.572 1.00 95.56 91 LEU A N 1
ATOM 724 C CA . LEU A 1 91 ? -11.319 3.635 6.120 1.00 95.56 91 LEU A CA 1
ATOM 725 C C . LEU A 1 91 ? -10.960 3.623 7.611 1.00 95.56 91 LEU A C 1
ATOM 727 O O . LEU A 1 91 ? -11.563 2.873 8.375 1.00 95.56 91 LEU A O 1
ATOM 731 N N . ALA A 1 92 ? -10.031 4.475 8.042 1.00 94.19 92 ALA A N 1
ATOM 732 C CA . ALA A 1 92 ? -9.649 4.606 9.443 1.00 94.19 92 ALA A CA 1
ATOM 733 C C . ALA A 1 92 ? -10.776 5.201 10.304 1.00 94.19 92 ALA A C 1
ATOM 735 O O . ALA A 1 92 ? -10.916 4.839 11.472 1.00 94.19 92 ALA A O 1
ATOM 73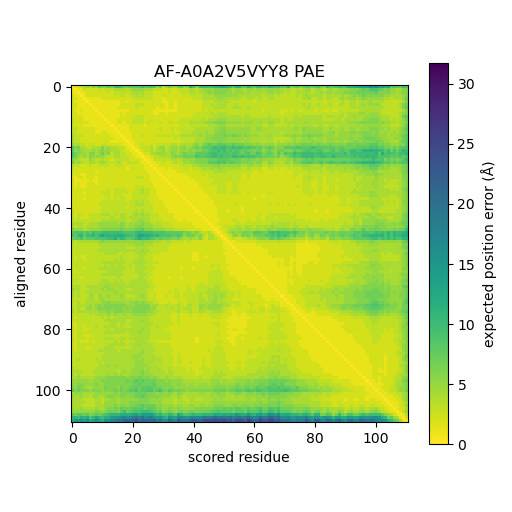6 N N . ALA A 1 93 ? -11.588 6.112 9.758 1.00 96.44 93 ALA A N 1
ATOM 737 C CA . ALA A 1 93 ? -12.787 6.603 10.434 1.00 96.44 93 ALA A CA 1
ATOM 738 C C . ALA A 1 93 ? -13.818 5.478 10.597 1.00 96.44 93 ALA A C 1
ATOM 740 O O . ALA A 1 93 ? -14.189 5.163 11.723 1.00 96.44 93 ALA A O 1
ATOM 741 N N . ARG A 1 94 ? -14.163 4.785 9.503 1.00 97.38 94 ARG A N 1
ATOM 742 C CA . ARG A 1 94 ? -15.090 3.641 9.526 1.00 97.38 94 ARG A CA 1
ATOM 743 C C . ARG A 1 94 ? -14.650 2.551 10.499 1.00 97.38 94 ARG A C 1
ATOM 745 O O . ARG A 1 94 ? -15.486 2.005 11.201 1.00 97.38 94 ARG A O 1
ATOM 752 N N . TRP A 1 95 ? -13.353 2.245 10.546 1.00 96.62 95 TRP A N 1
ATOM 753 C CA . TRP A 1 95 ? -12.801 1.270 11.485 1.00 96.62 95 TRP A CA 1
ATOM 754 C C . TRP A 1 95 ? -12.971 1.698 12.947 1.00 96.62 95 TRP A C 1
ATOM 756 O O . TRP A 1 95 ? -13.355 0.883 13.777 1.00 96.62 95 TRP A O 1
ATOM 766 N N . ARG A 1 96 ? -12.705 2.969 13.273 1.00 96.44 96 ARG A N 1
ATOM 767 C CA . ARG A 1 96 ? -12.837 3.485 14.648 1.00 96.44 96 ARG A CA 1
ATOM 768 C C . ARG A 1 96 ? -14.281 3.537 15.138 1.00 96.44 96 ARG A C 1
ATOM 770 O O . ARG A 1 96 ? -14.498 3.422 16.338 1.00 96.44 96 ARG A O 1
ATOM 777 N N . ASP A 1 97 ? -15.228 3.709 14.224 1.00 97.31 97 ASP A N 1
ATOM 778 C CA . ASP A 1 97 ? -16.654 3.782 14.544 1.00 97.31 97 ASP A CA 1
ATOM 779 C C . ASP A 1 97 ? -17.314 2.394 14.664 1.00 97.31 97 ASP A C 1
ATOM 781 O O . ASP A 1 97 ? -18.491 2.304 15.021 1.00 97.31 97 ASP A O 1
ATOM 785 N N . LEU A 1 98 ? -16.587 1.305 14.378 1.00 97.56 98 LEU A N 1
ATOM 786 C CA . LEU A 1 98 ? -17.124 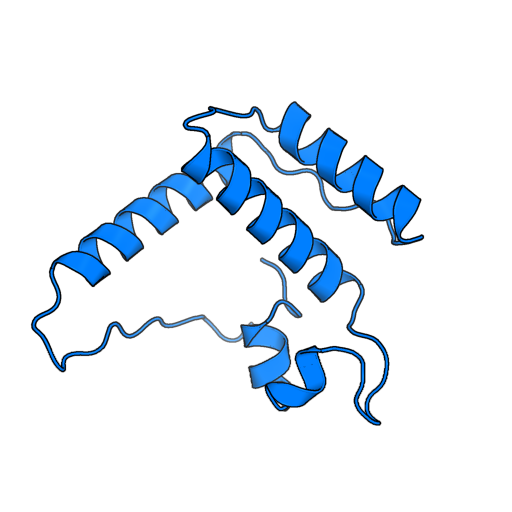-0.046 14.523 1.00 97.56 98 LEU A CA 1
ATOM 787 C C . LEU A 1 98 ? -17.257 -0.446 16.000 1.00 97.56 98 LEU A C 1
ATOM 789 O O . LEU A 1 98 ? -16.306 -0.283 16.770 1.00 97.56 98 LEU A O 1
ATOM 793 N N . PRO 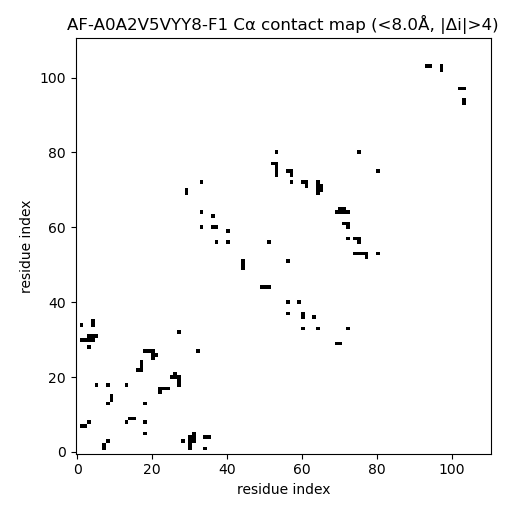A 1 99 ? -18.402 -1.033 16.398 1.00 97.44 99 PRO A N 1
ATOM 794 C CA . PRO A 1 99 ? -18.531 -1.680 17.694 1.00 97.44 99 PRO A CA 1
ATOM 795 C C . PRO A 1 99 ? -17.506 -2.803 17.880 1.00 97.44 99 PRO A C 1
ATOM 797 O O . PRO A 1 99 ? -17.068 -3.448 16.926 1.00 97.44 99 PRO A O 1
ATOM 800 N N . GLU A 1 100 ? -17.160 -3.078 19.133 1.00 96.56 100 GLU A N 1
ATOM 801 C CA . GLU A 1 100 ? -16.308 -4.217 19.461 1.00 96.56 100 GLU A CA 1
ATOM 802 C C . GLU A 1 100 ? -16.944 -5.532 18.980 1.00 96.56 100 GLU A C 1
ATOM 804 O O . GLU A 1 100 ? -18.131 -5.777 19.189 1.00 96.56 100 GLU A O 1
ATOM 809 N N . GLY A 1 101 ? -16.143 -6.380 18.330 1.00 96.62 101 GLY A N 1
ATOM 810 C CA . GLY A 1 101 ? -16.589 -7.658 17.768 1.00 96.62 101 GLY A CA 1
ATOM 811 C C . GLY A 1 101 ? -17.177 -7.573 16.355 1.00 96.62 101 GLY A C 1
ATOM 812 O O . GLY A 1 101 ? -17.379 -8.616 15.735 1.00 96.62 101 GLY A O 1
ATOM 813 N N . GLU A 1 102 ? -17.399 -6.371 15.819 1.00 97.50 102 GLU A N 1
ATOM 814 C CA . GLU A 1 102 ? -17.840 -6.178 14.435 1.00 97.50 102 GLU A CA 1
ATOM 815 C C . GLU A 1 102 ? -16.666 -6.176 13.442 1.00 97.50 102 GLU A C 1
ATOM 817 O O . GLU A 1 102 ? -15.492 -6.114 13.811 1.00 97.50 102 GLU A O 1
ATOM 822 N N . THR A 1 103 ? -16.981 -6.266 12.147 1.00 96.31 103 THR A N 1
ATOM 823 C CA . THR A 1 103 ? -15.982 -6.352 11.069 1.00 96.31 103 THR A CA 1
ATOM 824 C C . THR A 1 103 ? -16.172 -5.257 10.022 1.00 96.31 103 THR A C 1
ATOM 826 O O . THR A 1 103 ? -17.285 -4.984 9.574 1.00 96.31 103 THR A O 1
ATOM 829 N N . LEU A 1 104 ? -15.063 -4.669 9.560 1.00 96.25 104 LEU A N 1
ATOM 830 C CA . LEU A 1 104 ? -15.050 -3.810 8.376 1.00 96.25 104 LEU A CA 1
ATOM 831 C C . LEU A 1 104 ? -14.873 -4.658 7.115 1.00 96.25 104 LEU A C 1
ATOM 833 O O . LEU A 1 104 ? -13.783 -5.166 6.859 1.00 96.25 104 LEU A O 1
ATOM 837 N N . GLN A 1 105 ? -15.914 -4.764 6.293 1.00 93.50 105 GLN A N 1
ATOM 838 C CA . GLN A 1 105 ? -15.810 -5.414 4.987 1.00 93.50 105 GLN A CA 1
ATOM 839 C C . GLN A 1 105 ? -15.318 -4.427 3.918 1.00 93.50 105 GLN A C 1
ATOM 841 O O . GLN A 1 105 ? -15.847 -3.317 3.773 1.00 93.50 105 GLN A O 1
ATOM 846 N N . LEU A 1 106 ? -14.301 -4.849 3.163 1.00 89.81 106 LEU A N 1
ATOM 847 C CA . LEU A 1 106 ? -13.757 -4.137 2.009 1.00 89.81 106 LEU A CA 1
ATOM 848 C C . LEU A 1 106 ? -13.955 -4.992 0.762 1.00 89.81 106 LEU A C 1
ATOM 850 O O . LEU A 1 106 ? -13.574 -6.159 0.742 1.00 89.81 106 LEU A O 1
ATOM 854 N N . GLU A 1 107 ? -14.525 -4.396 -0.279 1.00 85.81 107 GLU A N 1
ATOM 855 C CA . GLU A 1 107 ? -14.717 -5.051 -1.569 1.00 85.81 107 GLU A CA 1
ATOM 856 C C . GLU A 1 107 ? -13.757 -4.456 -2.593 1.00 85.81 107 GLU A C 1
ATOM 858 O O . GLU A 1 107 ? -13.634 -3.234 -2.722 1.00 85.81 107 GLU A O 1
ATOM 863 N N . PHE A 1 108 ? -13.085 -5.339 -3.325 1.00 77.56 108 PHE A N 1
ATOM 864 C CA . PHE A 1 108 ? -12.201 -4.984 -4.422 1.00 77.56 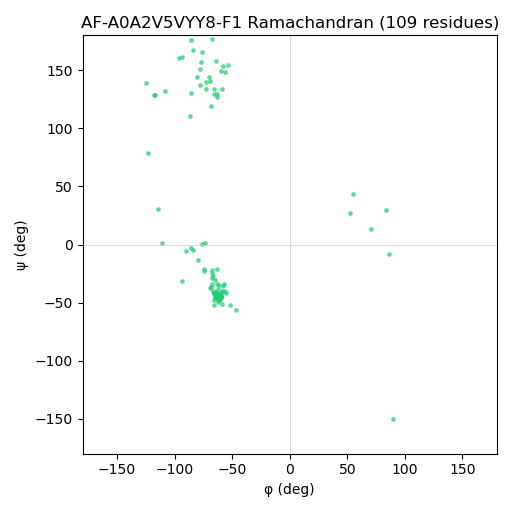108 PHE A CA 1
ATOM 865 C C . PHE A 1 108 ? -12.765 -5.610 -5.697 1.00 77.56 108 PHE A C 1
ATOM 867 O O . PHE A 1 108 ? -13.055 -6.809 -5.697 1.00 77.56 108 PHE A O 1
ATOM 874 N N . PRO A 1 109 ? -12.947 -4.842 -6.782 1.00 71.56 109 PRO A N 1
ATOM 875 C CA . PRO A 1 109 ? -13.356 -5.427 -8.048 1.00 71.56 109 PRO A CA 1
ATOM 876 C C . PRO A 1 109 ? -12.269 -6.390 -8.537 1.00 71.56 109 PRO A C 1
ATOM 878 O O . PRO A 1 109 ? -11.094 -6.023 -8.606 1.00 71.56 109 PRO A O 1
ATOM 881 N N . LEU A 1 110 ? -12.667 -7.614 -8.889 1.00 58.66 110 LEU A N 1
ATOM 882 C CA . LEU A 1 110 ? -11.823 -8.516 -9.668 1.00 58.66 110 LEU A CA 1
ATOM 883 C C . LEU A 1 110 ? -11.702 -7.915 -11.075 1.00 58.66 110 LEU A C 1
ATOM 885 O O . LEU A 1 110 ? -12.719 -7.693 -11.734 1.00 58.66 110 LEU A O 1
ATOM 889 N N . LEU A 1 111 ? -10.477 -7.588 -11.492 1.00 54.22 111 LEU A N 1
ATOM 890 C CA . LEU A 1 111 ? -10.171 -7.039 -12.819 1.00 54.22 111 LEU A CA 1
ATOM 891 C C . LEU A 1 111 ? -9.797 -8.136 -13.809 1.00 54.22 111 LEU A C 1
ATOM 893 O O . LEU A 1 111 ? -8.847 -8.894 -13.503 1.00 54.22 111 LEU A O 1
#

Secondary structure (DSSP, 8-state):
--SSSHHHHHHTT--GGGGGS-STT-SPPHHHHHHHHHHHHHHHHHHHT----HHHHHHHHHHHHHHHTPPPPPPPPHHHHHHHHHHHHHHHHHHHTSPTT----------